Protein AF-A0A7V6R5B9-F1 (afdb_monomer_lite)

Foldseek 3Di:
DVVVVVVVLVVLLVVLVVVLVVQLVCLVVVQPPDDPDDPPPQDPLNSVLSSLVSCLVSPDPVCNVVSVVVSVLVSLVVQLVVVLVVLVVVCVPDPNDLVSVLVNLVSCLSNDDPVSNVVNVVVSVVSVVVPD

Sequence (132 aa):
MDRYVDRYKKLEAIANGFYAASRIQKALNSDFETSPGTSVRSSTLDKIYEVFNIIDKYSPESYRRNVSDIVKKSFRYSRAYKDIKQHLYSARNKKADKDMFINTLKVLKPILSNKQIMLVDKFIKITEILYS

pLDDT: mean 73.09, std 11.43, range [43.62, 93.38]

Structure (mmCIF, N/CA/C/O backbone):
data_AF-A0A7V6R5B9-F1
#
_entry.id   AF-A0A7V6R5B9-F1
#
loop_
_atom_site.group_PDB
_atom_site.id
_atom_site.type_symbol
_atom_site.label_atom_id
_atom_site.label_alt_id
_atom_site.label_comp_id
_atom_site.label_asym_id
_atom_site.label_entity_id
_atom_site.label_seq_id
_atom_site.pdbx_PDB_ins_code
_atom_site.Cartn_x
_atom_site.Cartn_y
_atom_site.Cartn_z
_atom_site.occupancy
_atom_site.B_iso_or_equiv
_atom_site.auth_seq_id
_atom_site.auth_comp_id
_atom_site.auth_asym_id
_atom_site.auth_atom_id
_atom_site.pdbx_PDB_model_num
ATOM 1 N N . MET A 1 1 ? 9.302 -7.523 -40.472 1.00 54.25 1 MET A N 1
ATOM 2 C CA . MET A 1 1 ? 8.557 -6.493 -39.714 1.00 54.25 1 MET A CA 1
ATOM 3 C C . MET A 1 1 ? 8.763 -6.594 -38.196 1.00 54.25 1 MET A C 1
ATOM 5 O O . MET A 1 1 ? 9.061 -5.570 -37.594 1.00 54.25 1 MET A O 1
ATOM 9 N N . ASP A 1 2 ? 8.717 -7.783 -37.577 1.00 61.03 2 ASP A N 1
ATOM 10 C CA . ASP A 1 2 ? 8.781 -7.947 -36.103 1.00 61.03 2 ASP A CA 1
ATOM 11 C C . ASP A 1 2 ? 10.017 -7.367 -35.393 1.00 61.03 2 ASP A C 1
ATOM 13 O O . ASP A 1 2 ? 9.900 -6.766 -34.326 1.00 61.03 2 ASP A O 1
ATOM 17 N N . ARG A 1 3 ? 11.213 -7.456 -35.993 1.00 60.75 3 ARG A N 1
ATOM 18 C CA . ARG A 1 3 ? 12.446 -6.904 -35.387 1.00 60.75 3 ARG A CA 1
ATOM 19 C C . ARG A 1 3 ? 12.442 -5.381 -35.221 1.00 60.75 3 ARG A C 1
ATOM 21 O O . ARG A 1 3 ? 13.216 -4.859 -34.422 1.00 60.75 3 ARG A O 1
ATOM 28 N N . TYR A 1 4 ? 11.653 -4.648 -36.005 1.00 61.72 4 TYR A N 1
ATOM 29 C CA . TYR A 1 4 ? 11.583 -3.189 -35.878 1.00 61.72 4 TYR A CA 1
ATOM 30 C C . TYR A 1 4 ? 10.674 -2.789 -34.718 1.00 61.72 4 TYR A C 1
ATOM 32 O O . TYR A 1 4 ? 11.091 -1.990 -33.885 1.00 61.72 4 TYR A O 1
ATOM 40 N N . VAL A 1 5 ? 9.500 -3.416 -34.602 1.00 70.06 5 VAL A N 1
ATOM 41 C CA . VAL A 1 5 ? 8.551 -3.187 -33.499 1.00 70.06 5 VAL A CA 1
ATOM 42 C C . VAL A 1 5 ? 9.196 -3.489 -32.139 1.00 70.06 5 VAL A C 1
ATOM 44 O O . VAL A 1 5 ? 9.017 -2.725 -31.195 1.00 70.06 5 VAL A O 1
ATOM 47 N N . ASP A 1 6 ? 10.018 -4.539 -32.048 1.00 76.81 6 ASP A N 1
ATOM 48 C CA . ASP A 1 6 ? 10.756 -4.881 -30.822 1.00 76.81 6 ASP A CA 1
ATOM 49 C C . ASP A 1 6 ? 11.840 -3.845 -30.456 1.00 76.81 6 ASP A C 1
ATOM 51 O O . ASP A 1 6 ? 11.997 -3.475 -29.291 1.00 76.81 6 ASP A O 1
ATOM 55 N N . ARG A 1 7 ? 12.561 -3.301 -31.448 1.00 77.25 7 ARG A N 1
ATOM 56 C CA . ARG A 1 7 ? 13.574 -2.254 -31.214 1.00 77.25 7 ARG A CA 1
ATOM 57 C C . ARG A 1 7 ? 12.958 -0.932 -30.762 1.00 77.25 7 ARG A C 1
ATOM 59 O O . ARG A 1 7 ? 13.497 -0.313 -29.848 1.00 77.25 7 ARG A O 1
ATOM 66 N N . TYR A 1 8 ? 11.831 -0.526 -31.349 1.00 82.94 8 TYR A N 1
ATOM 67 C CA . TYR A 1 8 ? 11.109 0.674 -30.917 1.00 82.94 8 TYR A CA 1
ATOM 68 C C . TYR A 1 8 ? 10.609 0.545 -29.474 1.00 82.94 8 TYR A C 1
ATOM 70 O O . TYR A 1 8 ? 10.855 1.444 -28.675 1.00 82.94 8 TYR A O 1
ATOM 78 N N . LYS A 1 9 ? 10.026 -0.602 -29.102 1.00 84.00 9 LYS A N 1
ATOM 79 C CA . LYS A 1 9 ? 9.602 -0.873 -27.716 1.00 84.00 9 LYS A CA 1
ATOM 80 C C . LYS A 1 9 ? 10.766 -0.842 -26.721 1.00 84.00 9 LYS A C 1
ATOM 82 O O . LYS A 1 9 ? 10.616 -0.342 -25.609 1.00 84.00 9 LYS A O 1
ATOM 87 N N . LYS A 1 10 ? 11.943 -1.344 -27.112 1.00 85.31 10 LYS A N 1
ATOM 88 C CA . LYS A 1 10 ? 13.161 -1.280 -26.283 1.00 85.31 10 LYS A CA 1
ATOM 89 C C . LYS A 1 10 ? 13.655 0.153 -26.092 1.00 85.31 10 LYS A C 1
ATOM 91 O O . LYS A 1 10 ? 13.962 0.537 -24.969 1.00 85.31 10 LYS A O 1
ATOM 96 N N . LEU A 1 11 ? 13.702 0.945 -27.162 1.00 88.44 11 LEU A N 1
ATOM 97 C CA . LEU A 1 11 ? 14.085 2.360 -27.098 1.00 88.44 11 LEU A CA 1
ATOM 98 C C . LEU A 1 11 ? 13.109 3.173 -26.238 1.00 88.44 11 LEU A C 1
ATOM 100 O O . LEU A 1 11 ? 13.541 3.974 -25.413 1.00 88.44 11 LEU A O 1
ATOM 104 N N . GLU A 1 12 ? 11.810 2.918 -26.377 1.00 88.06 12 GLU A N 1
ATOM 105 C CA . GLU A 1 12 ? 10.767 3.530 -25.555 1.00 88.06 12 GLU A CA 1
ATOM 106 C C . GLU A 1 12 ? 10.926 3.169 -24.071 1.00 88.06 12 GLU A C 1
ATOM 108 O O . GLU A 1 12 ? 10.892 4.052 -23.216 1.00 88.06 12 GLU A O 1
ATOM 113 N N . ALA A 1 13 ? 11.176 1.896 -23.748 1.00 86.88 13 ALA A N 1
ATOM 114 C CA . ALA A 1 13 ? 11.414 1.462 -22.372 1.00 86.88 13 ALA A CA 1
ATOM 115 C C . ALA A 1 13 ? 12.654 2.133 -21.754 1.00 86.88 13 ALA A C 1
ATOM 117 O O . ALA A 1 13 ? 12.620 2.542 -20.593 1.00 86.88 13 ALA A O 1
ATOM 118 N N . ILE A 1 14 ? 13.729 2.294 -22.533 1.00 88.50 14 ILE A N 1
ATOM 119 C CA . ILE A 1 14 ? 14.945 2.996 -22.102 1.00 88.50 14 ILE A CA 1
ATOM 120 C C . ILE A 1 14 ? 14.643 4.475 -21.831 1.00 88.50 14 ILE A C 1
ATOM 122 O O . ILE A 1 14 ? 14.975 4.981 -20.759 1.00 88.50 14 ILE A O 1
ATOM 126 N N . ALA A 1 15 ? 13.973 5.161 -22.763 1.00 92.25 15 ALA A N 1
ATOM 127 C CA . ALA A 1 15 ? 13.592 6.564 -22.600 1.00 92.25 15 ALA A CA 1
ATOM 128 C C . ALA A 1 15 ? 12.696 6.766 -21.368 1.00 92.25 15 ALA A C 1
ATOM 130 O O . ALA A 1 15 ? 12.953 7.644 -20.543 1.00 92.25 15 ALA A O 1
ATOM 131 N N . ASN A 1 16 ? 11.694 5.903 -21.190 1.00 91.81 16 ASN A N 1
ATOM 132 C CA . ASN A 1 16 ? 10.819 5.908 -20.021 1.00 91.81 16 ASN A CA 1
ATOM 133 C C . ASN A 1 16 ? 11.590 5.676 -18.714 1.00 91.81 16 ASN A C 1
ATOM 135 O O . ASN A 1 16 ? 11.295 6.336 -17.718 1.00 91.81 16 ASN A O 1
ATOM 139 N N . GLY A 1 17 ? 12.618 4.822 -18.719 1.00 88.62 17 GLY A N 1
ATOM 140 C CA . GLY A 1 17 ? 13.528 4.646 -17.585 1.00 88.62 17 GLY A CA 1
ATOM 141 C C . GLY A 1 17 ? 14.252 5.939 -17.194 1.00 88.62 17 GLY A C 1
ATOM 142 O O . GLY A 1 17 ? 14.266 6.305 -16.017 1.00 88.62 17 GLY A O 1
ATOM 143 N N . PHE A 1 18 ? 14.783 6.683 -18.171 1.00 93.38 18 PHE A N 1
ATOM 144 C CA . PHE A 1 18 ? 15.414 7.987 -17.921 1.00 93.38 18 PHE A CA 1
ATOM 145 C C . PHE A 1 18 ? 14.420 9.025 -17.382 1.00 93.38 18 PHE A C 1
ATOM 147 O O . PHE A 1 18 ? 14.727 9.737 -16.420 1.00 93.38 18 PHE A O 1
ATOM 154 N N . TYR A 1 19 ? 13.207 9.085 -17.943 1.00 93.31 19 TYR A N 1
ATOM 155 C CA . TYR A 1 19 ? 12.153 9.965 -17.432 1.00 93.31 19 TYR A CA 1
ATOM 156 C C . TYR A 1 19 ? 11.761 9.611 -15.997 1.00 93.31 19 TYR A C 1
ATOM 158 O O . TYR A 1 19 ? 11.648 10.506 -15.157 1.00 93.31 19 TYR A O 1
ATOM 166 N N . ALA A 1 20 ? 11.599 8.322 -15.697 1.00 90.75 20 ALA A N 1
ATOM 167 C CA . ALA A 1 20 ? 11.283 7.851 -14.357 1.00 90.75 20 ALA A CA 1
ATOM 168 C C . ALA A 1 20 ? 12.364 8.266 -13.354 1.00 90.75 20 ALA A C 1
ATOM 170 O O . ALA A 1 20 ? 12.044 8.875 -12.335 1.00 90.75 20 ALA A O 1
ATOM 171 N N . ALA A 1 21 ? 13.638 8.018 -13.670 1.00 89.25 21 ALA A N 1
ATOM 172 C CA . ALA A 1 21 ? 14.761 8.367 -12.804 1.00 89.25 21 ALA A CA 1
ATOM 173 C C . ALA A 1 21 ? 14.812 9.874 -12.500 1.00 89.25 21 ALA A C 1
ATOM 175 O O . ALA A 1 21 ? 14.906 10.270 -11.337 1.00 89.25 21 ALA A O 1
ATOM 176 N N . SER A 1 22 ? 14.657 10.722 -13.523 1.00 91.38 22 SER A N 1
ATOM 177 C CA . SER A 1 22 ? 14.629 12.180 -13.348 1.00 91.38 22 SER A CA 1
ATOM 178 C C . SER A 1 22 ? 13.469 12.636 -12.455 1.00 91.38 22 SER A C 1
ATOM 180 O O . SER A 1 22 ? 13.634 13.496 -11.587 1.00 91.38 22 SER A O 1
ATOM 182 N N . ARG A 1 23 ? 12.279 12.053 -12.632 1.00 90.38 23 ARG A N 1
ATOM 183 C CA . ARG A 1 23 ? 11.096 12.397 -11.829 1.00 90.38 23 ARG A CA 1
ATOM 184 C C . ARG A 1 23 ? 11.223 11.903 -10.388 1.00 90.38 23 ARG A C 1
ATOM 186 O O . ARG A 1 23 ? 10.848 12.644 -9.487 1.00 90.38 23 ARG A O 1
ATOM 193 N N . ILE A 1 24 ? 11.783 10.713 -10.166 1.00 88.06 24 ILE A N 1
ATOM 194 C CA . ILE A 1 24 ? 12.060 10.172 -8.824 1.00 88.06 24 ILE A CA 1
ATOM 195 C C . ILE A 1 24 ? 13.033 11.085 -8.084 1.00 88.06 24 ILE A C 1
ATOM 197 O O . ILE A 1 24 ? 12.787 11.441 -6.936 1.00 88.06 24 ILE A O 1
ATOM 201 N N . GLN A 1 25 ? 14.102 11.522 -8.752 1.00 87.75 25 GLN A N 1
ATOM 202 C CA . GLN A 1 25 ? 15.064 12.451 -8.167 1.00 87.75 25 GLN A CA 1
ATOM 203 C C . GLN A 1 25 ? 14.388 13.756 -7.720 1.00 87.75 25 GLN A C 1
ATOM 205 O O . GLN A 1 25 ? 14.621 14.218 -6.606 1.00 87.75 25 GLN A O 1
ATOM 210 N N . LYS A 1 26 ? 13.499 14.321 -8.548 1.00 87.69 26 LYS A N 1
ATOM 211 C CA . LYS A 1 26 ? 12.722 15.520 -8.190 1.00 87.69 26 LYS A CA 1
ATOM 212 C C . LYS A 1 26 ? 11.780 15.279 -7.007 1.00 87.69 26 LYS A C 1
ATOM 214 O O . LYS A 1 26 ? 11.754 16.097 -6.096 1.00 87.69 26 LYS A O 1
ATOM 219 N N . ALA A 1 27 ? 11.060 14.158 -6.994 1.00 83.81 27 ALA A N 1
ATOM 220 C CA . ALA A 1 27 ? 10.139 13.788 -5.916 1.00 83.81 27 ALA A CA 1
ATOM 221 C C . ALA A 1 27 ? 10.849 13.578 -4.565 1.00 83.81 27 ALA A C 1
ATOM 223 O O . ALA A 1 27 ? 10.312 13.905 -3.511 1.00 83.81 27 ALA A O 1
ATOM 224 N N . LEU A 1 28 ? 12.076 13.050 -4.575 1.00 80.81 28 LEU A N 1
ATOM 225 C CA . LEU A 1 28 ? 12.864 12.878 -3.351 1.00 80.81 28 LEU A CA 1
ATOM 226 C C . LEU A 1 28 ? 13.446 14.205 -2.839 1.00 80.81 28 LEU A C 1
ATOM 228 O O . LEU A 1 28 ? 13.519 14.402 -1.622 1.00 80.81 28 LEU A O 1
ATOM 232 N N . ASN A 1 29 ? 13.791 15.115 -3.756 1.00 81.06 29 ASN A N 1
ATOM 233 C CA . ASN A 1 29 ? 14.420 16.407 -3.469 1.00 81.06 29 ASN A CA 1
ATOM 234 C C . ASN A 1 29 ? 13.426 17.561 -3.228 1.00 81.06 29 ASN A C 1
ATOM 236 O O . ASN A 1 29 ? 13.855 18.669 -2.919 1.00 81.06 29 ASN A O 1
ATOM 240 N N . SER A 1 30 ? 12.114 17.338 -3.339 1.00 69.00 30 SER A N 1
ATOM 241 C CA . SER A 1 30 ? 11.083 18.384 -3.218 1.00 69.00 30 SER A CA 1
ATOM 242 C C . SER A 1 30 ? 10.904 18.967 -1.805 1.00 69.00 30 SER A C 1
ATOM 244 O O . SER A 1 30 ? 10.127 19.899 -1.627 1.00 69.00 30 SER A O 1
ATOM 246 N N . ASP A 1 31 ? 11.668 18.506 -0.806 1.00 60.41 31 ASP A N 1
ATOM 247 C CA . ASP A 1 31 ? 11.711 19.114 0.537 1.00 60.41 31 ASP A CA 1
ATOM 248 C C . ASP A 1 31 ? 12.335 20.524 0.560 1.00 60.41 31 ASP A C 1
ATOM 250 O O . ASP A 1 31 ? 12.236 21.203 1.581 1.00 60.41 31 ASP A O 1
ATOM 254 N N . PHE A 1 32 ? 12.990 20.961 -0.523 1.00 49.00 32 PHE A N 1
ATOM 255 C CA . PHE A 1 32 ? 13.761 22.211 -0.556 1.00 49.00 32 PHE A CA 1
ATOM 256 C C . PHE A 1 32 ? 13.001 23.444 -1.080 1.00 49.00 32 PHE A C 1
ATOM 258 O O . PHE A 1 32 ? 13.504 24.556 -0.930 1.00 49.00 32 PHE A O 1
ATOM 265 N N . GLU A 1 33 ? 11.789 23.304 -1.628 1.00 46.00 33 GLU A N 1
ATOM 266 C CA . GLU A 1 33 ? 10.981 24.452 -2.084 1.00 46.00 33 GLU A CA 1
ATOM 267 C C . GLU A 1 33 ? 9.946 24.864 -1.027 1.00 46.00 33 GLU A C 1
ATOM 269 O O . GLU A 1 33 ? 8.733 24.733 -1.181 1.00 46.00 33 GLU A O 1
ATOM 274 N N . THR A 1 34 ? 10.444 25.356 0.106 1.00 46.44 34 THR A N 1
ATOM 275 C CA . THR A 1 34 ? 9.613 25.943 1.163 1.00 46.44 34 THR A CA 1
ATOM 276 C C . THR A 1 34 ? 9.215 27.372 0.799 1.00 46.44 34 THR A C 1
ATOM 278 O O . THR A 1 34 ? 10.007 28.301 0.935 1.00 46.44 34 THR A O 1
ATOM 281 N N . SER A 1 35 ? 7.956 27.563 0.402 1.00 44.38 35 SER A N 1
ATOM 282 C CA . SER A 1 35 ? 7.301 28.870 0.495 1.00 44.38 35 SER A CA 1
ATOM 283 C C . SER A 1 35 ? 7.146 29.240 1.982 1.00 44.38 35 SER A C 1
ATOM 285 O O . SER A 1 35 ? 6.701 28.396 2.772 1.00 44.38 35 SER A O 1
ATOM 287 N N . PRO A 1 36 ? 7.508 30.462 2.412 1.00 43.62 36 PRO A N 1
ATOM 288 C CA . PRO A 1 36 ? 7.423 30.856 3.811 1.00 43.62 36 PRO A CA 1
ATOM 289 C C . PRO A 1 36 ? 5.948 31.052 4.186 1.00 43.62 36 PRO A C 1
ATOM 291 O O . PRO A 1 36 ? 5.325 32.031 3.791 1.00 43.62 36 PRO A O 1
ATOM 294 N N . GLY A 1 37 ? 5.362 30.101 4.919 1.00 45.78 37 GLY A N 1
ATOM 295 C CA . GLY A 1 37 ? 4.042 30.304 5.529 1.00 45.78 37 GLY A CA 1
ATOM 296 C C . GLY A 1 37 ? 3.262 29.048 5.910 1.00 45.78 37 GLY A C 1
ATOM 297 O O . GLY A 1 37 ? 2.522 29.081 6.883 1.00 45.78 37 GLY A O 1
ATOM 298 N N . THR A 1 38 ? 3.427 27.926 5.207 1.00 48.12 38 THR A N 1
ATOM 299 C CA . THR A 1 38 ? 2.682 26.680 5.496 1.00 48.12 38 THR A CA 1
ATOM 300 C C . THR A 1 38 ? 3.465 25.457 5.013 1.00 48.12 38 THR A C 1
ATOM 302 O O . THR A 1 38 ? 3.148 24.823 4.012 1.00 48.12 38 THR A O 1
ATOM 305 N N . SER A 1 39 ? 4.536 25.109 5.727 1.00 44.94 39 SER A N 1
ATOM 306 C CA . SER A 1 39 ? 5.295 23.884 5.452 1.00 44.94 39 SER A CA 1
ATOM 307 C C . SER A 1 39 ? 4.561 22.672 6.033 1.00 44.94 39 SER A C 1
ATOM 309 O O . SER A 1 39 ? 4.803 22.253 7.165 1.00 44.94 39 SER A O 1
ATOM 311 N N . VAL A 1 40 ? 3.634 22.093 5.266 1.00 50.09 40 VAL A N 1
ATOM 312 C CA . VAL A 1 40 ? 3.212 20.707 5.505 1.00 50.09 40 VAL A CA 1
ATOM 313 C C . VAL A 1 40 ? 4.303 19.828 4.908 1.00 50.09 40 VAL A C 1
ATOM 315 O O . VAL A 1 40 ? 4.274 19.492 3.727 1.00 50.09 40 VAL A O 1
ATOM 318 N N . ARG A 1 41 ? 5.320 19.517 5.717 1.00 53.62 41 ARG A N 1
ATOM 319 C CA . ARG A 1 41 ? 6.422 18.630 5.332 1.00 53.62 41 ARG A CA 1
ATOM 320 C C . ARG A 1 41 ? 5.844 17.331 4.759 1.00 53.62 41 ARG A C 1
ATOM 322 O O . ARG A 1 41 ? 5.164 16.597 5.478 1.00 53.62 41 ARG A O 1
ATOM 329 N N . SER A 1 42 ? 6.105 17.068 3.476 1.00 57.62 42 SER A N 1
ATOM 330 C CA . SER A 1 42 ? 5.677 15.839 2.801 1.00 57.62 42 SER A CA 1
ATOM 331 C C . SER A 1 42 ? 6.186 14.640 3.594 1.00 57.62 42 SER A C 1
ATOM 333 O O . SER A 1 42 ? 7.376 14.549 3.914 1.00 57.62 42 SER A O 1
ATOM 335 N N . SER A 1 43 ? 5.286 13.743 4.002 1.00 67.19 43 SER A N 1
ATOM 336 C CA . SER A 1 43 ? 5.706 12.614 4.821 1.00 67.19 43 SER A CA 1
ATOM 337 C C . SER A 1 43 ? 6.496 11.622 3.967 1.00 67.19 43 SER A C 1
ATOM 339 O O . SER A 1 43 ? 6.243 11.472 2.774 1.00 67.19 43 SER A O 1
ATOM 341 N N . THR A 1 44 ? 7.424 10.876 4.574 1.00 68.31 44 THR A N 1
ATOM 342 C CA . THR A 1 44 ? 8.209 9.832 3.882 1.00 68.31 44 THR A CA 1
ATOM 343 C C . THR A 1 44 ? 7.332 8.881 3.057 1.00 68.31 44 THR A C 1
ATOM 345 O O . THR A 1 44 ? 7.741 8.403 2.006 1.00 68.31 44 THR A O 1
ATOM 348 N N . LEU A 1 45 ? 6.100 8.637 3.508 1.00 67.25 45 LEU A N 1
ATOM 349 C CA . LEU A 1 45 ? 5.131 7.775 2.835 1.00 67.25 45 LEU A CA 1
ATOM 350 C C . LEU A 1 45 ? 4.511 8.417 1.590 1.00 67.25 45 LEU A C 1
ATOM 352 O O . LEU A 1 45 ? 4.249 7.708 0.622 1.00 67.25 45 LEU A O 1
ATOM 356 N N . ASP A 1 46 ? 4.325 9.736 1.590 1.00 72.88 46 ASP A N 1
ATOM 357 C CA . ASP A 1 46 ? 3.829 10.471 0.424 1.00 72.88 46 ASP A CA 1
ATOM 358 C C . ASP A 1 46 ? 4.890 10.474 -0.684 1.00 72.88 46 ASP A C 1
ATOM 360 O O . ASP A 1 46 ? 4.574 10.218 -1.843 1.00 72.88 46 ASP A O 1
ATOM 364 N N . LYS A 1 47 ? 6.170 10.615 -0.313 1.00 75.62 47 LYS A N 1
ATOM 365 C CA . LYS A 1 47 ? 7.298 10.469 -1.246 1.00 75.62 47 LYS A CA 1
ATOM 366 C C . LYS A 1 47 ? 7.409 9.065 -1.822 1.00 75.62 47 LYS A C 1
ATOM 368 O O . LYS A 1 47 ? 7.589 8.900 -3.023 1.00 75.62 47 LYS A O 1
ATOM 373 N N . ILE A 1 48 ? 7.292 8.042 -0.975 1.00 74.31 48 ILE A N 1
ATOM 374 C CA . ILE A 1 48 ? 7.299 6.644 -1.422 1.00 74.31 48 ILE A CA 1
ATOM 375 C C . ILE A 1 48 ? 6.148 6.406 -2.408 1.00 74.31 48 ILE A C 1
ATOM 377 O O . ILE A 1 48 ? 6.353 5.799 -3.457 1.00 74.31 48 ILE A O 1
ATOM 381 N N . TYR A 1 49 ? 4.954 6.924 -2.110 1.00 76.06 49 TYR A N 1
ATOM 382 C CA . TYR A 1 49 ? 3.804 6.842 -3.007 1.00 76.06 49 TYR A CA 1
ATOM 383 C C . TYR A 1 49 ? 4.058 7.544 -4.348 1.00 76.06 49 TYR A C 1
ATOM 385 O O . TYR A 1 49 ? 3.764 6.983 -5.404 1.00 76.06 49 TYR A O 1
ATOM 393 N N . GLU A 1 50 ? 4.655 8.734 -4.327 1.00 82.00 50 GLU A N 1
ATOM 394 C CA . GLU A 1 50 ? 5.012 9.475 -5.535 1.00 82.00 50 GLU A CA 1
ATOM 395 C C . GLU A 1 50 ? 6.032 8.717 -6.398 1.00 82.00 50 GLU A C 1
ATOM 397 O O . GLU A 1 50 ? 5.813 8.550 -7.599 1.00 82.00 50 GLU A O 1
ATOM 402 N N . VAL A 1 51 ? 7.092 8.172 -5.791 1.00 83.88 51 VAL A N 1
ATOM 403 C CA . VAL A 1 51 ? 8.091 7.326 -6.471 1.00 83.88 51 VAL A CA 1
ATOM 404 C C . VAL A 1 51 ? 7.423 6.135 -7.148 1.00 83.88 51 VAL A C 1
ATOM 406 O O . VAL A 1 51 ? 7.675 5.848 -8.317 1.00 83.88 51 VAL A O 1
ATOM 409 N N . PHE A 1 52 ? 6.522 5.467 -6.443 1.00 81.62 52 PHE A N 1
ATOM 410 C CA . PHE A 1 52 ? 5.811 4.319 -6.975 1.00 81.62 52 PHE A CA 1
ATOM 411 C C . PHE A 1 52 ? 4.836 4.666 -8.108 1.00 81.62 52 PHE A C 1
ATOM 413 O O . PHE A 1 52 ? 4.747 3.916 -9.079 1.00 81.62 52 PHE A O 1
ATOM 420 N N . ASN A 1 53 ? 4.158 5.813 -8.040 1.00 83.81 53 ASN A N 1
ATOM 421 C CA . ASN A 1 53 ? 3.337 6.317 -9.143 1.00 83.81 53 ASN A CA 1
ATOM 422 C C . ASN A 1 53 ? 4.178 6.655 -10.379 1.00 83.81 53 ASN A C 1
ATOM 424 O O . ASN A 1 53 ? 3.733 6.445 -11.507 1.00 83.81 53 ASN A O 1
ATOM 428 N N . ILE A 1 54 ? 5.392 7.176 -10.184 1.00 87.81 54 ILE A N 1
ATOM 429 C CA . ILE A 1 54 ? 6.332 7.423 -11.280 1.00 87.81 54 ILE A CA 1
ATOM 430 C C . ILE A 1 54 ? 6.730 6.088 -11.920 1.00 87.81 54 ILE A C 1
ATOM 432 O O . ILE A 1 54 ? 6.643 5.955 -13.139 1.00 87.81 54 ILE A O 1
ATOM 436 N N . ILE A 1 55 ? 7.086 5.079 -11.119 1.00 84.75 55 ILE A N 1
ATOM 437 C CA . ILE A 1 55 ? 7.405 3.741 -11.634 1.00 84.75 55 ILE A CA 1
ATOM 438 C C . ILE A 1 55 ? 6.209 3.164 -12.402 1.00 84.75 55 ILE A C 1
ATOM 440 O O . ILE A 1 55 ? 6.393 2.706 -13.524 1.00 84.75 55 ILE A O 1
ATOM 444 N N . ASP A 1 56 ? 4.986 3.237 -11.872 1.00 84.62 56 ASP A N 1
ATOM 445 C CA . ASP A 1 56 ? 3.777 2.756 -12.562 1.00 84.62 56 ASP A CA 1
ATOM 446 C C . ASP A 1 56 ? 3.533 3.484 -13.898 1.00 84.62 56 ASP A C 1
ATOM 448 O O . ASP A 1 56 ? 3.194 2.873 -14.910 1.00 84.62 56 ASP A O 1
ATOM 452 N N . LYS A 1 57 ? 3.748 4.803 -13.941 1.00 86.75 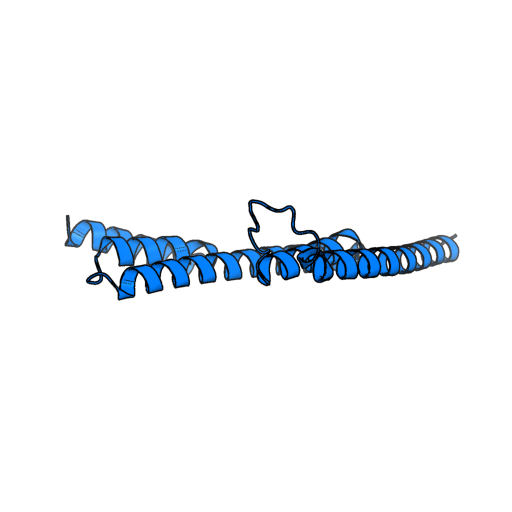57 LYS A N 1
ATOM 453 C CA . LYS A 1 57 ? 3.525 5.617 -15.145 1.00 86.75 57 LYS A CA 1
ATOM 454 C C . LYS A 1 57 ? 4.498 5.293 -16.280 1.00 86.75 57 LYS A C 1
ATOM 456 O O . LYS A 1 57 ? 4.093 5.358 -17.439 1.00 86.75 57 LYS A O 1
ATOM 461 N N . TYR A 1 58 ? 5.750 4.985 -15.950 1.00 89.06 58 TYR A N 1
ATOM 462 C CA . TYR A 1 58 ? 6.830 4.792 -16.923 1.00 89.06 58 TYR A CA 1
ATOM 463 C C . TYR A 1 58 ? 7.253 3.321 -17.091 1.00 89.06 58 TYR A C 1
ATOM 465 O O . TYR A 1 58 ? 8.136 3.022 -17.892 1.00 89.06 58 TYR A O 1
ATOM 473 N N . SER A 1 59 ? 6.636 2.384 -16.367 1.00 82.94 59 SER A N 1
ATOM 474 C CA . SER A 1 59 ? 6.914 0.954 -16.534 1.00 82.94 59 SER A CA 1
ATOM 475 C C . SER A 1 59 ? 6.349 0.413 -17.850 1.00 82.94 59 SER A C 1
ATOM 477 O O . SER A 1 59 ? 5.261 0.824 -18.267 1.00 82.94 59 SER A O 1
ATOM 479 N N . PRO A 1 60 ? 7.018 -0.577 -18.474 1.00 81.44 60 PRO A N 1
ATOM 480 C CA . PRO A 1 60 ? 6.449 -1.309 -19.597 1.00 81.44 60 PRO A CA 1
ATOM 481 C C . PRO A 1 60 ? 5.106 -1.948 -19.227 1.00 81.44 60 PRO A C 1
ATOM 483 O O . PRO A 1 60 ? 4.880 -2.355 -18.083 1.00 81.44 60 PRO A O 1
ATOM 486 N N . GLU A 1 61 ? 4.221 -2.085 -20.212 1.00 77.56 61 GLU A N 1
ATOM 487 C CA . GLU A 1 61 ? 2.828 -2.510 -20.018 1.00 77.56 61 GLU A CA 1
ATOM 488 C C . GLU A 1 61 ? 2.686 -3.869 -19.306 1.00 77.56 61 GLU A C 1
ATOM 490 O O . GLU A 1 61 ? 1.763 -4.066 -18.513 1.00 77.56 61 GLU A O 1
ATOM 495 N N . SER A 1 62 ? 3.652 -4.773 -19.503 1.00 73.12 62 SER A N 1
ATOM 496 C CA . SER A 1 62 ? 3.733 -6.076 -18.832 1.00 73.12 62 SER A CA 1
ATOM 497 C C . SER A 1 62 ? 3.898 -5.987 -17.310 1.00 73.12 62 SER A C 1
ATOM 499 O O . SER A 1 62 ? 3.474 -6.891 -16.597 1.00 73.12 62 SER A O 1
ATOM 501 N N . TYR A 1 63 ? 4.497 -4.909 -16.800 1.00 69.62 63 TYR A N 1
ATOM 502 C CA . TYR A 1 63 ? 4.796 -4.729 -15.374 1.00 69.62 63 TYR A CA 1
ATOM 503 C C . TYR A 1 63 ? 3.843 -3.750 -14.682 1.00 69.62 63 TYR A C 1
ATOM 505 O O . TYR A 1 63 ? 3.655 -3.825 -13.467 1.00 69.62 63 TYR A O 1
ATOM 513 N N . ARG A 1 64 ? 3.191 -2.877 -15.456 1.00 69.88 64 ARG A N 1
ATOM 514 C CA . ARG A 1 64 ? 2.331 -1.793 -14.967 1.00 69.88 64 ARG A CA 1
ATOM 515 C C . ARG A 1 64 ? 1.215 -2.271 -14.032 1.00 69.88 64 ARG A C 1
ATOM 517 O O . ARG A 1 64 ? 1.064 -1.766 -12.926 1.00 69.88 64 ARG A O 1
ATOM 524 N N . ARG A 1 65 ? 0.478 -3.322 -14.411 1.00 68.44 65 ARG A N 1
ATOM 525 C CA . ARG A 1 65 ? -0.627 -3.852 -13.581 1.00 68.44 65 ARG A CA 1
ATOM 526 C C . ARG A 1 65 ? -0.163 -4.341 -12.203 1.00 68.44 65 ARG A C 1
ATOM 528 O O . ARG A 1 65 ? -0.790 -4.010 -11.201 1.00 68.44 65 ARG A O 1
ATOM 535 N N . ASN A 1 66 ? 0.962 -5.055 -12.142 1.00 70.44 66 ASN A N 1
ATOM 536 C CA . ASN A 1 66 ? 1.492 -5.585 -10.883 1.00 70.44 66 ASN A CA 1
ATOM 537 C C . ASN A 1 66 ? 2.005 -4.470 -9.966 1.00 70.44 66 ASN A C 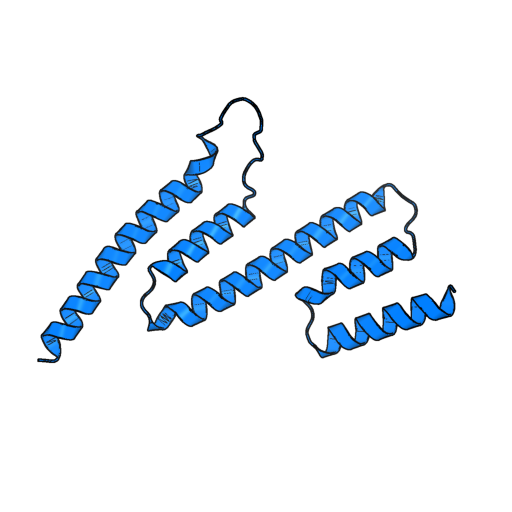1
ATOM 539 O O . ASN A 1 66 ? 1.752 -4.497 -8.762 1.00 70.44 66 ASN A O 1
ATOM 543 N N . VAL A 1 67 ? 2.692 -3.473 -10.533 1.00 68.44 67 VAL A N 1
ATOM 544 C CA . VAL A 1 67 ? 3.191 -2.321 -9.773 1.00 68.44 67 VAL A CA 1
ATOM 545 C C . VAL A 1 67 ? 2.019 -1.517 -9.210 1.00 68.44 67 VAL A C 1
ATOM 547 O O . VAL A 1 67 ? 1.961 -1.315 -8.000 1.00 68.44 67 VAL A O 1
ATOM 550 N N . SER A 1 68 ? 1.038 -1.137 -10.034 1.00 69.25 68 SER A N 1
ATOM 551 C CA . SER A 1 68 ? -0.111 -0.331 -9.594 1.00 69.25 68 SER A CA 1
ATOM 552 C C . SER A 1 68 ? -0.870 -0.957 -8.413 1.00 69.25 68 SER A C 1
ATOM 554 O O . SER A 1 68 ? -1.220 -0.271 -7.447 1.00 69.25 68 SER A O 1
ATOM 556 N N . ASP A 1 69 ? -1.092 -2.273 -8.446 1.00 74.75 69 ASP A N 1
ATOM 557 C CA . ASP A 1 69 ? -1.840 -2.977 -7.400 1.00 74.75 69 ASP A CA 1
ATOM 558 C C . ASP A 1 69 ? -1.070 -3.087 -6.081 1.00 74.75 69 ASP A C 1
ATOM 560 O O . ASP A 1 69 ? -1.647 -2.890 -5.004 1.00 74.75 69 ASP A O 1
ATOM 564 N N . ILE A 1 70 ? 0.236 -3.360 -6.145 1.00 69.75 70 ILE A N 1
ATOM 565 C CA . ILE A 1 70 ? 1.106 -3.401 -4.962 1.00 69.75 70 ILE A CA 1
ATOM 566 C C . ILE A 1 70 ? 1.163 -2.017 -4.310 1.00 69.75 70 ILE A C 1
ATOM 568 O O . ILE A 1 70 ? 1.022 -1.896 -3.094 1.00 69.75 70 ILE A O 1
ATOM 572 N N . VAL A 1 71 ? 1.286 -0.962 -5.113 1.00 68.81 71 VAL A N 1
ATOM 573 C CA . VAL A 1 71 ? 1.380 0.426 -4.643 1.00 68.81 71 VAL A CA 1
ATOM 574 C C . VAL A 1 71 ? 0.101 0.866 -3.943 1.00 68.81 71 VAL A C 1
ATOM 576 O O . VAL A 1 71 ? 0.150 1.392 -2.828 1.00 68.81 71 VAL A O 1
ATOM 579 N N . LYS A 1 72 ? -1.061 0.586 -4.544 1.00 74.69 72 LYS A N 1
ATOM 580 C CA . LYS A 1 72 ? -2.366 0.872 -3.931 1.00 74.69 72 LYS A CA 1
ATOM 581 C C . LYS A 1 72 ? -2.543 0.136 -2.607 1.00 74.69 72 LYS A C 1
ATOM 583 O O . LYS A 1 72 ? -3.030 0.734 -1.646 1.00 74.69 72 LYS A O 1
ATOM 588 N N . LYS A 1 73 ? -2.150 -1.142 -2.535 1.00 74.12 73 LYS A N 1
ATOM 589 C CA . LYS A 1 73 ? -2.203 -1.919 -1.287 1.00 74.12 73 LYS A CA 1
ATOM 590 C C . LYS A 1 73 ? -1.298 -1.301 -0.228 1.00 74.12 73 LYS A C 1
ATOM 592 O O . LYS A 1 73 ? -1.792 -0.957 0.842 1.00 74.12 73 LYS A O 1
ATOM 597 N N . SER A 1 74 ? -0.020 -1.085 -0.529 1.00 67.06 74 SER A N 1
ATOM 598 C CA . SER A 1 74 ? 0.950 -0.500 0.405 1.00 67.06 74 SER A CA 1
ATOM 599 C C . SER A 1 74 ? 0.499 0.858 0.943 1.00 67.06 74 SER A C 1
ATOM 601 O O . SER A 1 74 ? 0.602 1.109 2.142 1.00 67.06 74 SER A O 1
ATOM 603 N N . PHE A 1 75 ? -0.084 1.705 0.092 1.00 72.25 75 PHE A N 1
ATOM 604 C CA . PHE A 1 75 ? -0.634 2.990 0.517 1.00 72.25 75 PHE A CA 1
ATOM 605 C C . PHE A 1 75 ? -1.823 2.836 1.477 1.00 72.25 75 PHE A C 1
ATOM 607 O O . PHE A 1 75 ? -1.874 3.511 2.506 1.00 72.25 75 PHE A O 1
ATOM 614 N N . ARG A 1 76 ? -2.752 1.911 1.192 1.00 74.94 76 ARG A N 1
ATOM 615 C CA . ARG A 1 76 ? -3.866 1.589 2.104 1.00 74.94 76 ARG A CA 1
ATOM 616 C C . ARG A 1 76 ? -3.358 1.099 3.461 1.00 74.94 76 ARG A C 1
ATOM 618 O O . ARG A 1 76 ? -3.818 1.607 4.480 1.00 74.94 76 ARG A O 1
ATOM 625 N N . TYR A 1 77 ? -2.384 0.184 3.476 1.00 68.62 77 TYR A N 1
ATOM 626 C CA . TYR A 1 77 ? -1.769 -0.317 4.712 1.00 68.62 77 TYR A CA 1
ATOM 627 C C . TYR A 1 77 ? -1.082 0.790 5.507 1.00 68.62 77 TYR A C 1
ATOM 629 O O . TYR A 1 77 ? -1.300 0.928 6.708 1.00 68.62 77 TYR A O 1
ATOM 637 N N . SER A 1 78 ? -0.296 1.617 4.825 1.00 67.50 78 SER A N 1
ATOM 638 C CA . SER A 1 78 ? 0.413 2.736 5.430 1.00 67.50 78 SER A CA 1
ATOM 639 C C . SER A 1 78 ? -0.532 3.770 6.046 1.00 67.50 78 SER A C 1
ATOM 641 O O . SER A 1 78 ? -0.260 4.280 7.134 1.00 67.50 78 SER A O 1
ATOM 643 N N . ARG A 1 79 ? -1.619 4.122 5.349 1.00 73.94 79 ARG A N 1
ATOM 644 C CA . ARG A 1 79 ? -2.605 5.085 5.850 1.00 73.94 79 ARG A CA 1
ATOM 645 C C . ARG A 1 79 ? -3.337 4.522 7.063 1.00 73.94 79 ARG A C 1
ATOM 647 O O . ARG A 1 79 ? -3.333 5.168 8.102 1.00 73.94 79 ARG A O 1
ATOM 654 N N . ALA A 1 80 ? -3.832 3.288 6.972 1.00 70.06 80 ALA A N 1
ATOM 655 C CA . ALA A 1 80 ? -4.464 2.623 8.106 1.00 70.06 80 ALA A CA 1
ATOM 656 C C . ALA A 1 80 ? -3.521 2.553 9.317 1.00 70.06 80 ALA A C 1
ATOM 658 O O . ALA A 1 80 ? -3.931 2.856 10.430 1.00 70.06 80 ALA A O 1
ATOM 659 N N . TYR A 1 81 ? -2.238 2.234 9.114 1.00 66.50 81 TYR A N 1
ATOM 660 C CA . TYR A 1 81 ? -1.249 2.235 10.192 1.00 66.50 81 TYR A CA 1
ATOM 661 C C . TYR A 1 81 ? -1.052 3.621 10.826 1.00 66.50 81 TYR A C 1
ATOM 663 O O . TYR A 1 81 ? -1.015 3.723 12.053 1.00 66.50 81 TYR A O 1
ATOM 671 N N . LYS A 1 82 ? -0.941 4.689 10.021 1.00 70.38 82 LYS A N 1
ATOM 672 C CA . LYS A 1 82 ? -0.877 6.072 10.531 1.00 70.38 82 LYS A CA 1
ATOM 673 C C . LYS A 1 82 ? -2.111 6.413 11.358 1.00 70.38 82 LYS A C 1
ATOM 675 O O . LYS A 1 82 ? -1.955 6.914 12.468 1.00 70.38 82 LYS A O 1
ATOM 680 N N . ASP A 1 83 ? -3.291 6.099 10.842 1.00 72.94 83 ASP A N 1
ATOM 681 C CA . ASP A 1 83 ? -4.562 6.396 11.494 1.00 72.94 83 ASP A CA 1
ATOM 682 C C . ASP A 1 83 ? -4.676 5.622 12.821 1.00 72.94 83 ASP A C 1
ATOM 684 O O . ASP A 1 83 ? -4.979 6.212 13.855 1.00 72.94 83 ASP A O 1
ATOM 688 N N . ILE A 1 84 ? -4.319 4.329 12.846 1.00 70.94 84 ILE A N 1
ATOM 689 C CA . ILE A 1 84 ? -4.264 3.512 14.074 1.00 70.94 84 ILE A CA 1
ATOM 690 C C . ILE A 1 84 ? -3.274 4.103 15.071 1.00 70.94 84 ILE A C 1
ATOM 692 O O . ILE A 1 84 ? -3.600 4.260 16.245 1.00 70.94 84 ILE A O 1
ATOM 696 N N . LYS A 1 85 ? -2.061 4.444 14.623 1.00 66.12 85 LYS A N 1
ATOM 697 C CA . LYS A 1 85 ? -1.038 5.035 15.487 1.00 66.12 85 LYS A CA 1
ATOM 698 C C . LYS A 1 85 ? -1.551 6.343 16.084 1.00 66.12 85 LYS A C 1
ATOM 700 O O . LYS A 1 85 ? -1.440 6.531 17.288 1.00 66.12 85 LYS A O 1
ATOM 705 N N . GLN A 1 86 ? -2.143 7.218 15.278 1.00 73.38 86 GLN A N 1
ATOM 706 C CA . GLN A 1 86 ? -2.711 8.477 15.749 1.00 73.38 86 GLN A CA 1
ATOM 707 C C . GLN A 1 86 ? -3.827 8.237 16.771 1.00 73.38 86 GLN A C 1
ATOM 709 O O . GLN A 1 86 ? -3.785 8.820 17.852 1.00 73.38 86 GLN A O 1
ATOM 714 N N . HIS A 1 87 ? -4.748 7.313 16.488 1.00 69.38 87 HIS A N 1
ATOM 715 C CA . HIS A 1 87 ? -5.790 6.911 17.430 1.00 69.38 87 HIS A CA 1
ATOM 716 C C . HIS A 1 87 ? -5.210 6.381 18.749 1.00 69.38 87 HIS A C 1
ATOM 718 O O . HIS A 1 87 ? -5.632 6.831 19.809 1.00 69.38 87 HIS A O 1
ATOM 724 N N . LEU A 1 88 ? -4.205 5.502 18.717 1.00 67.88 88 LEU A N 1
ATOM 725 C CA . LEU A 1 88 ? -3.558 4.964 19.921 1.00 67.88 88 LEU A CA 1
ATOM 726 C C . LEU A 1 88 ? -2.783 6.030 20.710 1.00 67.88 88 LEU A C 1
ATOM 728 O O . LEU A 1 88 ? -2.812 6.028 21.939 1.00 67.88 88 LEU A O 1
ATOM 732 N N . TYR A 1 89 ? -2.110 6.964 20.035 1.00 67.25 89 TYR A N 1
ATOM 733 C CA . TYR A 1 89 ? -1.427 8.078 20.699 1.00 67.25 89 TYR A CA 1
ATOM 734 C C . TYR A 1 89 ? -2.419 9.031 21.371 1.00 67.25 89 TYR A C 1
ATOM 736 O O . TYR A 1 89 ? -2.196 9.434 22.511 1.00 67.25 89 TYR A O 1
ATOM 744 N N . SER A 1 90 ? -3.534 9.349 20.709 1.00 66.94 90 SER A N 1
ATOM 745 C CA . SER A 1 90 ? -4.626 10.110 21.323 1.00 66.94 90 SER A CA 1
ATOM 746 C C . SER A 1 90 ? -5.285 9.339 22.473 1.00 66.94 90 SER A C 1
ATOM 748 O O . SER A 1 90 ? -5.739 9.961 23.432 1.00 66.94 90 SER A O 1
ATOM 750 N N . ALA A 1 91 ? -5.306 8.001 22.403 1.00 62.72 91 ALA A N 1
ATOM 751 C CA . ALA A 1 91 ? -5.852 7.128 23.443 1.00 62.72 91 ALA A CA 1
ATOM 752 C C . ALA A 1 91 ? -4.962 7.055 24.671 1.00 62.72 91 ALA A C 1
ATOM 754 O O . ALA A 1 91 ? -5.465 6.967 25.776 1.00 62.72 91 ALA A O 1
ATOM 755 N N . ARG A 1 92 ? -3.642 7.134 24.508 1.00 62.56 92 ARG A N 1
ATOM 756 C CA . ARG A 1 92 ? -2.693 7.024 25.620 1.00 62.56 92 ARG A CA 1
ATOM 757 C C . ARG A 1 92 ? -2.888 8.100 26.698 1.00 62.56 92 ARG A C 1
ATOM 759 O O . ARG A 1 92 ? -2.555 7.858 27.853 1.00 62.56 92 ARG A O 1
ATOM 766 N N . ASN A 1 93 ? -3.439 9.258 26.329 1.00 62.09 93 ASN A N 1
ATOM 767 C CA . ASN A 1 93 ? -3.650 10.395 27.230 1.00 62.09 93 ASN A CA 1
ATOM 768 C C . ASN A 1 93 ? -5.099 10.525 27.745 1.00 62.09 93 ASN A C 1
ATOM 770 O O . ASN A 1 93 ? -5.397 11.457 28.488 1.00 62.09 93 ASN A O 1
ATOM 774 N N . LYS A 1 94 ? -6.007 9.615 27.366 1.00 59.53 94 LYS A N 1
ATOM 775 C CA . LYS A 1 94 ? -7.391 9.541 27.866 1.00 59.53 94 LYS A CA 1
ATOM 776 C C . LYS A 1 94 ? -7.635 8.131 28.417 1.00 59.53 94 LYS A C 1
ATOM 778 O O . LYS A 1 94 ? -7.030 7.177 27.948 1.00 59.53 94 LYS A O 1
ATOM 783 N N . LYS A 1 95 ? -8.497 7.948 29.424 1.00 59.16 95 LYS A N 1
ATOM 784 C CA . LYS A 1 95 ? -8.932 6.583 29.791 1.00 59.16 95 LYS A CA 1
ATOM 785 C C . LYS A 1 95 ? -9.485 5.922 28.524 1.00 59.16 95 LYS A C 1
ATOM 787 O O . LYS A 1 95 ? -10.294 6.544 27.841 1.00 59.16 95 LYS A O 1
ATOM 792 N N . ALA A 1 96 ? -9.002 4.724 28.192 1.00 59.12 96 ALA A N 1
ATOM 793 C CA . ALA A 1 96 ? -9.452 3.990 27.015 1.00 59.12 96 ALA A CA 1
ATOM 794 C C . ALA A 1 96 ? -10.981 3.858 27.062 1.00 59.12 96 ALA A C 1
ATOM 796 O O . ALA A 1 96 ? -11.521 3.233 27.973 1.00 59.12 96 ALA A O 1
ATOM 797 N N . ASP A 1 97 ? -11.650 4.506 26.113 1.00 69.56 97 ASP A N 1
ATOM 798 C CA . ASP A 1 97 ? -13.105 4.572 26.019 1.00 69.56 97 ASP A CA 1
ATOM 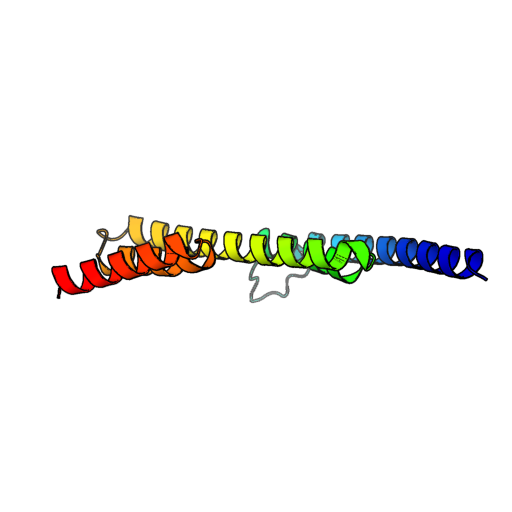799 C C . ASP A 1 97 ? -13.606 3.608 24.932 1.00 69.56 97 ASP A C 1
ATOM 801 O O . ASP A 1 97 ? -12.913 3.346 23.941 1.00 69.56 97 ASP A O 1
ATOM 805 N N . LYS A 1 98 ? -14.816 3.077 25.106 1.00 70.31 98 LYS A N 1
ATOM 806 C CA . LYS A 1 98 ? -15.490 2.143 24.192 1.00 70.31 98 LYS A CA 1
ATOM 807 C C . LYS A 1 98 ? -15.504 2.679 22.760 1.00 70.31 98 LYS A C 1
ATOM 809 O O . LYS A 1 98 ? -15.153 1.960 21.821 1.00 70.31 98 LYS A O 1
ATOM 814 N N . ASP A 1 99 ? -15.828 3.956 22.594 1.00 73.12 99 ASP A N 1
ATOM 815 C CA . ASP A 1 99 ? -15.876 4.612 21.285 1.00 73.12 99 ASP A CA 1
ATOM 816 C C . ASP A 1 99 ? -14.506 4.650 20.604 1.00 73.12 99 ASP A C 1
ATOM 818 O O . ASP A 1 99 ? -14.388 4.577 19.379 1.00 73.12 99 ASP A O 1
ATOM 822 N N . MET A 1 100 ? -13.439 4.689 21.398 1.00 69.88 100 MET A N 1
ATOM 823 C CA . MET A 1 100 ? -12.067 4.677 20.913 1.00 69.88 100 MET A CA 1
ATOM 824 C C . MET A 1 100 ? -11.653 3.303 20.383 1.00 69.88 100 MET A C 1
ATOM 826 O O . MET A 1 100 ? -10.981 3.206 19.351 1.00 69.88 100 MET A O 1
ATOM 830 N N . PHE A 1 101 ? -12.104 2.238 21.046 1.00 72.12 101 PHE A N 1
ATOM 831 C CA . PHE A 1 101 ? -11.927 0.864 20.583 1.00 72.12 101 PHE A CA 1
ATOM 832 C C . PHE A 1 101 ? -12.715 0.605 19.289 1.00 72.12 101 PHE A C 1
ATOM 834 O O . PHE A 1 101 ? -12.148 0.121 18.306 1.00 72.12 101 PHE A O 1
ATOM 841 N N . ILE A 1 102 ? -13.987 1.019 19.239 1.00 75.19 102 ILE A N 1
ATOM 842 C CA . ILE A 1 102 ? -14.837 0.894 18.044 1.00 75.19 102 ILE A CA 1
ATOM 843 C C . ILE A 1 102 ? -14.244 1.671 16.860 1.00 75.19 102 ILE A C 1
ATOM 845 O O . ILE A 1 102 ? -14.177 1.147 15.745 1.00 75.19 102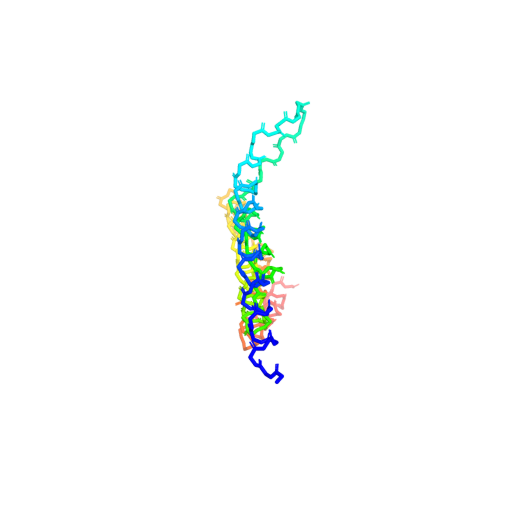 ILE A O 1
ATOM 849 N N . ASN A 1 103 ? -13.765 2.898 17.081 1.00 76.44 103 ASN A N 1
ATOM 850 C CA . ASN A 1 103 ? -13.143 3.695 16.022 1.00 76.44 103 ASN A CA 1
ATOM 851 C C . ASN A 1 103 ? -11.838 3.069 15.517 1.00 76.44 103 ASN A C 1
ATOM 853 O O . ASN A 1 103 ? -11.618 3.019 14.309 1.00 76.44 103 ASN A O 1
ATOM 857 N N . THR A 1 104 ? -11.021 2.495 16.402 1.00 73.50 104 THR A N 1
ATOM 858 C CA . THR A 1 104 ? -9.796 1.782 16.002 1.00 73.50 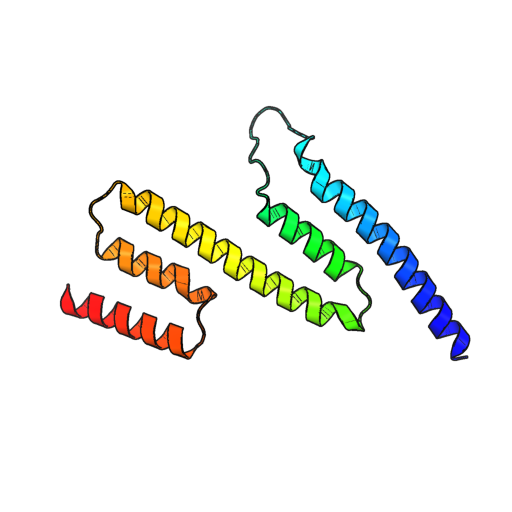104 THR A CA 1
ATOM 859 C C . THR A 1 104 ? -10.113 0.572 15.115 1.00 73.50 104 THR A C 1
ATOM 861 O O . THR A 1 104 ? -9.482 0.374 14.075 1.00 73.50 104 THR A O 1
ATOM 864 N N . LEU A 1 105 ? -11.140 -0.209 15.467 1.00 73.56 105 LEU A N 1
ATOM 865 C CA . LEU A 1 105 ? -11.613 -1.332 14.654 1.00 73.56 105 LEU A CA 1
ATOM 866 C C . LEU A 1 105 ? -12.138 -0.892 13.278 1.00 73.56 105 LEU A C 1
ATOM 868 O O . LEU A 1 105 ? -11.887 -1.567 12.279 1.00 73.56 105 LEU A O 1
ATOM 872 N N . LYS A 1 106 ? -12.825 0.255 13.197 1.00 77.31 106 LYS A N 1
ATOM 873 C CA . LYS A 1 106 ? -13.280 0.834 11.920 1.00 77.31 106 LYS A CA 1
ATOM 874 C C . LYS A 1 106 ? -12.108 1.251 11.030 1.00 77.31 106 LYS A C 1
ATOM 876 O O . LYS A 1 106 ? -12.136 0.975 9.833 1.00 77.31 106 LYS A O 1
ATOM 881 N N . VAL A 1 107 ? -11.068 1.843 11.611 1.00 74.12 107 VAL A N 1
ATOM 882 C CA . VAL A 1 107 ? -9.851 2.266 10.897 1.00 74.12 107 VAL A CA 1
ATOM 883 C C . VAL A 1 107 ? -9.021 1.076 10.401 1.00 74.12 107 VAL A C 1
ATOM 885 O O . VAL A 1 107 ? -8.357 1.177 9.373 1.00 74.12 107 VAL A O 1
ATOM 888 N N . LEU A 1 108 ? -9.093 -0.076 11.074 1.00 72.38 108 LEU A N 1
ATOM 889 C CA . LEU A 1 108 ? -8.447 -1.320 10.641 1.00 72.38 108 LEU A CA 1
ATOM 890 C C . LEU A 1 108 ? -9.118 -1.958 9.412 1.00 72.38 108 LEU A C 1
ATOM 892 O O . LEU A 1 108 ? -8.450 -2.649 8.648 1.00 72.38 108 LEU A O 1
ATOM 896 N N . LYS A 1 109 ? -10.415 -1.723 9.169 1.00 75.69 109 LYS A N 1
ATOM 897 C CA . LYS A 1 109 ? -11.173 -2.374 8.077 1.00 75.69 109 LYS A CA 1
ATOM 898 C C . LYS A 1 109 ? -10.492 -2.379 6.696 1.00 75.69 109 LYS A C 1
ATOM 900 O O . LYS A 1 109 ? -10.531 -3.429 6.057 1.00 75.69 109 LYS A O 1
ATOM 905 N N . PRO A 1 110 ? -9.847 -1.297 6.213 1.00 71.75 110 PRO A N 1
ATOM 906 C CA . PRO A 1 110 ? -9.234 -1.254 4.882 1.00 71.75 110 PRO A CA 1
ATOM 907 C C . PRO A 1 110 ? -8.081 -2.244 4.673 1.00 71.75 110 PRO A C 1
ATOM 909 O O . PRO A 1 110 ? -7.682 -2.465 3.528 1.00 71.75 110 PRO A O 1
ATOM 912 N N . ILE A 1 111 ? -7.525 -2.800 5.755 1.00 67.25 111 ILE A N 1
ATOM 913 C CA . ILE A 1 111 ? -6.376 -3.714 5.719 1.00 67.25 111 ILE A CA 1
ATOM 914 C C . ILE A 1 111 ? -6.729 -5.162 6.059 1.00 67.25 111 ILE A C 1
ATOM 916 O O . ILE A 1 111 ? -5.868 -6.043 6.004 1.00 67.25 111 ILE A O 1
ATOM 920 N N . LEU A 1 112 ? -7.990 -5.405 6.407 1.00 72.81 112 LEU A N 1
ATOM 921 C CA . LEU A 1 112 ? -8.500 -6.706 6.801 1.00 72.81 112 LEU A CA 1
ATOM 922 C C . LEU A 1 112 ? -9.032 -7.475 5.587 1.00 72.81 112 LEU A C 1
ATOM 924 O O . LEU A 1 112 ? -9.589 -6.914 4.648 1.00 72.81 112 LEU A O 1
ATOM 928 N N . SER A 1 113 ? -8.880 -8.794 5.623 1.00 71.56 113 SER A N 1
ATOM 929 C CA . SER A 1 113 ? -9.547 -9.700 4.683 1.00 71.56 113 SER A CA 1
ATOM 930 C C . SER A 1 113 ? -11.062 -9.736 4.927 1.00 71.56 113 SER A C 1
ATOM 932 O O . SER A 1 113 ? -11.523 -9.448 6.030 1.00 71.56 113 SER A O 1
ATOM 934 N N . ASN A 1 114 ? -11.855 -10.172 3.941 1.00 76.25 114 ASN A N 1
ATOM 935 C CA . ASN A 1 114 ? -13.323 -10.230 4.057 1.00 76.25 114 ASN A CA 1
ATOM 936 C C . ASN A 1 114 ? -13.811 -10.979 5.313 1.00 76.25 114 ASN A C 1
ATOM 938 O O . ASN A 1 114 ? -14.728 -10.517 5.989 1.00 76.25 114 ASN A O 1
ATOM 942 N N . LYS A 1 115 ? -13.160 -12.093 5.684 1.00 73.00 115 LYS A N 1
ATOM 943 C CA . LYS A 1 115 ? -13.467 -12.823 6.930 1.00 73.00 115 LYS A CA 1
ATOM 944 C C . LYS A 1 115 ? -13.221 -11.972 8.179 1.00 73.00 115 LYS A C 1
ATOM 946 O O . LYS A 1 115 ? -14.023 -11.995 9.105 1.00 73.00 115 LYS A O 1
ATOM 951 N N . GLN A 1 116 ? -12.119 -11.230 8.208 1.00 73.06 116 GLN A N 1
ATOM 952 C CA . GLN A 1 116 ? -11.764 -10.365 9.331 1.00 73.06 116 GLN A CA 1
ATOM 953 C C . GLN A 1 116 ? -12.684 -9.140 9.415 1.00 73.06 116 GLN A C 1
ATOM 955 O O . GLN A 1 116 ? -13.077 -8.769 10.515 1.00 73.06 116 GLN A O 1
ATOM 960 N N . ILE A 1 117 ? -13.095 -8.566 8.279 1.00 80.38 117 ILE A N 1
ATOM 961 C CA . ILE A 1 117 ? -14.095 -7.488 8.236 1.00 80.38 117 ILE A CA 1
ATOM 962 C C . ILE A 1 117 ? -15.419 -7.969 8.843 1.00 80.38 117 ILE A C 1
ATOM 964 O O . ILE A 1 117 ? -15.951 -7.305 9.727 1.00 80.38 117 ILE A O 1
ATOM 968 N N . MET A 1 118 ? -15.902 -9.157 8.456 1.00 79.50 118 MET A N 1
ATOM 969 C CA . MET A 1 118 ? -17.124 -9.733 9.037 1.00 79.50 118 MET A CA 1
ATOM 970 C C . MET A 1 118 ? -17.016 -9.952 10.552 1.00 79.50 118 MET A C 1
ATOM 972 O O . MET A 1 118 ? -17.995 -9.758 11.271 1.00 79.50 118 MET A O 1
ATOM 976 N N . LEU A 1 119 ? -15.848 -10.370 11.050 1.00 74.88 119 LEU A N 1
ATOM 977 C CA . LEU A 1 119 ? -15.614 -10.514 12.489 1.00 74.88 119 LEU A CA 1
ATOM 978 C C . LEU A 1 119 ? -15.621 -9.158 13.196 1.00 74.88 119 LEU A C 1
ATOM 980 O O . LEU A 1 119 ? -16.266 -9.028 14.233 1.00 74.88 119 LEU A O 1
ATOM 984 N N . VAL A 1 120 ? -14.972 -8.145 12.620 1.00 81.19 120 VAL A N 1
ATOM 985 C CA . VAL A 1 120 ? -14.992 -6.775 13.144 1.00 81.19 120 VAL A CA 1
ATOM 986 C C . VAL A 1 120 ? -16.414 -6.219 13.190 1.00 81.19 120 VAL A C 1
ATOM 988 O O . VAL A 1 120 ? -16.804 -5.657 14.207 1.00 81.19 120 VAL A O 1
ATOM 991 N N . ASP A 1 121 ? -17.217 -6.424 12.146 1.00 83.81 121 ASP A N 1
ATOM 992 C CA . ASP A 1 121 ? -18.616 -5.982 12.123 1.00 83.81 121 ASP A CA 1
ATOM 993 C C . ASP A 1 121 ? -19.461 -6.660 13.205 1.00 83.81 121 ASP A C 1
ATOM 995 O O . ASP A 1 121 ? -20.280 -6.007 13.853 1.00 83.81 121 ASP A O 1
ATOM 999 N N . LYS A 1 122 ? -19.240 -7.958 13.444 1.00 81.56 122 LYS A N 1
ATOM 1000 C CA . LYS A 1 122 ? -19.893 -8.682 14.543 1.00 81.56 122 LYS A CA 1
ATOM 1001 C C . LYS A 1 122 ? -19.464 -8.145 15.905 1.00 81.56 122 LYS A C 1
ATOM 1003 O O . LYS A 1 122 ? -20.322 -7.928 16.751 1.00 81.56 122 LYS A O 1
ATOM 1008 N N . PHE A 1 123 ? -18.170 -7.902 16.108 1.00 77.44 123 PHE A N 1
ATOM 1009 C CA . PHE A 1 123 ? -17.658 -7.339 17.358 1.00 77.44 123 PHE A CA 1
ATOM 1010 C C . PHE A 1 123 ? -18.216 -5.941 17.627 1.00 77.44 123 PHE A C 1
ATOM 1012 O O . PHE A 1 123 ? -18.673 -5.698 18.738 1.00 77.44 123 PHE A O 1
ATOM 1019 N N . ILE A 1 124 ? -18.257 -5.065 16.615 1.00 82.44 124 ILE A N 1
ATOM 1020 C CA . ILE A 1 124 ? -18.852 -3.726 16.735 1.00 82.44 124 ILE A CA 1
ATOM 1021 C C . ILE A 1 124 ? -20.320 -3.840 17.162 1.00 82.44 124 ILE A C 1
ATOM 1023 O O . ILE A 1 124 ? -20.701 -3.236 18.162 1.00 82.44 124 ILE A O 1
ATOM 1027 N N . LYS A 1 125 ? -21.116 -4.686 16.494 1.00 82.19 1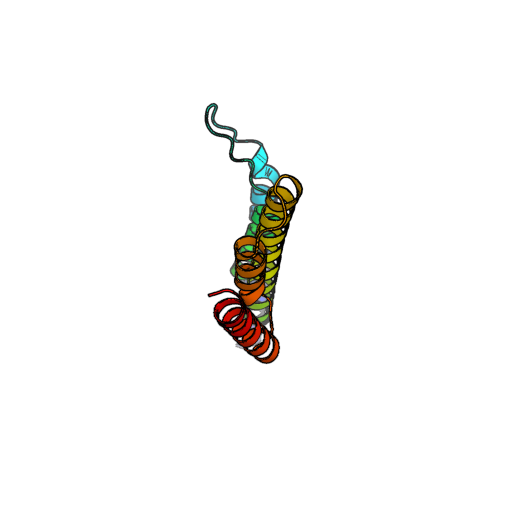25 LYS A N 1
ATOM 1028 C CA . LYS A 1 125 ? -22.523 -4.912 16.868 1.00 82.19 125 LYS A CA 1
ATOM 1029 C C . LYS A 1 125 ? -22.687 -5.463 18.284 1.00 82.19 125 LYS A C 1
ATOM 1031 O O . LYS A 1 125 ? -23.562 -5.014 19.011 1.00 82.19 125 LYS A O 1
ATOM 1036 N N . ILE A 1 126 ? -21.852 -6.417 18.698 1.00 78.81 126 ILE A N 1
ATOM 1037 C CA . ILE A 1 126 ? -21.887 -6.969 20.062 1.00 78.81 126 ILE A CA 1
ATOM 1038 C C . ILE A 1 126 ? -21.568 -5.876 21.087 1.00 78.81 126 ILE A C 1
ATOM 1040 O O . ILE A 1 126 ? -22.254 -5.773 22.098 1.00 78.81 126 ILE A O 1
ATOM 1044 N N . THR A 1 127 ? -20.568 -5.030 20.824 1.00 75.12 127 THR A N 1
ATOM 1045 C CA . THR A 1 127 ? -20.238 -3.905 21.711 1.00 75.12 127 THR A CA 1
ATOM 1046 C C . THR A 1 127 ? -21.301 -2.810 21.711 1.00 75.12 127 THR A C 1
ATOM 1048 O O . THR A 1 127 ? -21.483 -2.148 22.727 1.00 75.12 127 THR A O 1
ATOM 1051 N N . GLU A 1 128 ? -22.016 -2.607 20.604 1.00 77.75 128 GLU A N 1
ATOM 1052 C CA . GLU A 1 128 ? -23.189 -1.733 20.572 1.00 77.75 128 GLU A CA 1
ATOM 1053 C C . GLU A 1 128 ? -24.287 -2.307 21.471 1.00 77.75 128 GLU A C 1
ATOM 1055 O O . GLU A 1 128 ? -24.740 -1.594 22.350 1.00 77.75 128 GLU A O 1
ATOM 1060 N N . ILE A 1 129 ? -24.620 -3.597 21.350 1.00 78.19 129 ILE A N 1
ATOM 1061 C CA . ILE A 1 129 ? -25.680 -4.255 22.138 1.00 78.19 129 ILE A CA 1
ATOM 1062 C C . ILE A 1 129 ? -25.354 -4.330 23.638 1.00 78.19 129 ILE A C 1
ATOM 1064 O O . ILE A 1 129 ? -26.213 -4.048 24.461 1.00 78.19 129 ILE A O 1
ATOM 1068 N N . LEU A 1 130 ? -24.136 -4.735 24.012 1.00 69.44 130 LEU A N 1
ATOM 1069 C CA . LEU A 1 130 ? -23.750 -4.952 25.418 1.00 69.44 130 LEU A CA 1
ATOM 1070 C C . LEU A 1 130 ? -23.677 -3.668 26.247 1.00 69.44 130 LEU A C 1
ATOM 1072 O O . LEU A 1 130 ? -23.673 -3.722 27.474 1.00 69.44 130 LEU A O 1
ATOM 1076 N N . TYR A 1 131 ? -23.532 -2.535 25.575 1.00 65.31 131 TYR A N 1
ATOM 1077 C CA . TYR A 1 131 ? -23.272 -1.244 26.196 1.00 65.31 131 TYR A CA 1
ATOM 1078 C C . TYR A 1 131 ? -24.175 -0.160 25.588 1.00 65.31 131 TYR A C 1
ATOM 1080 O O . TYR A 1 131 ? -23.732 0.984 25.448 1.00 65.31 131 TYR A O 1
ATOM 1088 N N . SER A 1 132 ? -25.368 -0.553 25.137 1.00 55.78 132 SER A N 1
ATOM 1089 C CA . SER A 1 132 ? -26.505 0.318 24.829 1.00 55.78 132 SER A CA 1
ATOM 1090 C C . SER A 1 132 ? -27.529 0.211 25.948 1.00 55.78 132 SER A C 1
ATOM 1092 O O . SER A 1 132 ? -28.349 1.150 26.015 1.00 55.78 132 SER A O 1
#

Radius of gyration: 21.95 Å; chains: 1; bounding box: 42×44×70 Å

Secondary structure (DSSP, 8-state):
-HHHHHHHHHHHHHHHHHHHHHHHHHHHHGGG---TT---PPPHHHHHHHHHHHHHHHS-HHHHHHHHHHHHHHHHHHHHHHHHHHHHHHHHTS---HHHHHHHHHHHGGGS-HHHHHHHHHHHHHHHHHT-